Protein AF-A0A8T3AHE8-F1 (afdb_monomer)

Secondary structure (DSSP, 8-state):
-TTTHHHHTTSEEEEEEEEEEE-TTT--EEEEEEEEEEEE----HHHHHHHHHH-GGGGSGGG--TT-TTTGGGEEEEES-HHHHTT--HHHHHHHHHHHH-----

pLDDT: mean 90.45, std 9.97, range [44.44, 98.06]

InterPro domains:
  IPR003697 Nucleoside triphosphate pyrophosphatase Maf-like protein [PF02545] (8-99)
  IPR003697 Nucleoside triphosphate pyrophosphatase Maf-like protein [PTHR43213] (5-101)
  IPR029001 Inosine triphosphate pyrophosphatase-like [G3DSA:3.90.950.10] (2-100)
  IPR029001 Inosine triphosphate pyrophosphatase-like [SSF52972] (6-99)

Foldseek 3Di:
DVVLLQVQEQAKDKFKAKDWDADPVVRDIDIDMDMKMWHFHGQDPVLVVVLVVVVVLVVDPSSDDCPDPSGVVGTPDMGGDPVSVVHDNVVRNVVRVVVNPDDDDD

Mean predicted aligned error: 4.8 Å

Radius of gyration: 17.75 Å; Cα contacts (8 Å, |Δi|>4): 159; chains: 1; bounding box: 38×20×58 Å

Nearest PDB structures (foldseek):
  2amh-assembly1_A  TM=9.256E-01  e=1.014E-07  Trypanosoma brucei
  4oo0-assembly1_B  TM=8.782E-01  e=2.532E-05  Burkholderia cenocepacia J2315
  4heb-assembly1_A  TM=9.173E-01  e=9.280E-05  Bacillus subtilis
  4lu1-assembly1_A  TM=8.304E-01  e=8.445E-04  Escherichia coli K-12
  4jhc-assembly1_A  TM=8.270E-01  e=1.725E-03  Escherichia coli K-12

Sequence (106 aa):
MEMFFPGYSGSHITTVNYVHVINLKTGKTTGGLDKAEVYFYQIPDEVIQNLIKEGIVFNVAGGLLLEHPLILPLVEAVIGSSDSVMGLPKALTEKLIQEALTEEEF

Solvent-accessible surface area (backbone atoms only — not comparable to full-atom values): 6309 Å² total; per-residue (Å²): 107,88,74,46,57,68,61,36,40,61,32,62,48,75,37,78,39,76,50,76,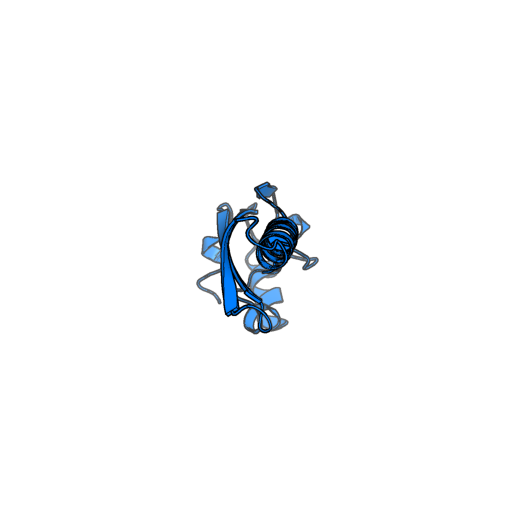43,72,29,85,89,78,69,41,71,42,70,52,79,48,66,18,36,44,31,28,40,74,64,56,68,67,57,56,52,50,43,60,72,70,43,65,40,80,80,39,77,85,46,66,50,73,84,37,82,83,42,40,84,36,50,71,47,71,49,69,50,72,48,34,61,73,66,50,47,57,71,61,49,53,51,40,49,54,60,43,67,57,75,86,87,128

Structure (mmCIF, N/CA/C/O backbone):
data_AF-A0A8T3AHE8-F1
#
_entry.id   AF-A0A8T3AHE8-F1
#
loop_
_atom_site.group_PDB
_atom_site.id
_atom_site.type_symbol
_atom_site.label_atom_id
_atom_site.label_alt_id
_atom_site.label_comp_id
_atom_site.label_asym_id
_atom_site.label_entity_id
_atom_site.label_seq_id
_atom_site.pdbx_PDB_ins_code
_atom_site.Cartn_x
_atom_site.Cartn_y
_atom_site.Cartn_z
_atom_site.occupancy
_atom_site.B_iso_or_equiv
_atom_site.auth_seq_id
_atom_site.auth_comp_id
_atom_site.auth_asym_id
_atom_site.auth_atom_id
_atom_site.pdbx_PDB_model_num
ATOM 1 N N . MET A 1 1 ? -2.252 6.827 -17.720 1.00 56.25 1 MET A N 1
ATOM 2 C CA . MET A 1 1 ? -1.371 5.663 -17.486 1.00 56.25 1 MET A CA 1
ATOM 3 C C . MET A 1 1 ? 0.019 5.899 -18.052 1.00 56.25 1 MET A C 1
ATOM 5 O O . MET A 1 1 ? 0.968 5.819 -17.288 1.00 56.25 1 MET A O 1
ATOM 9 N N . GLU A 1 2 ? 0.135 6.317 -19.319 1.00 58.00 2 GLU A N 1
ATOM 10 C CA . GLU A 1 2 ? 1.416 6.734 -19.927 1.00 58.00 2 GLU A CA 1
ATOM 11 C C . GLU A 1 2 ? 2.159 7.832 -19.146 1.00 58.00 2 GLU A C 1
ATOM 13 O O . GLU A 1 2 ? 3.372 7.906 -19.226 1.00 58.00 2 GLU A O 1
ATOM 18 N N . MET A 1 3 ? 1.465 8.651 -18.345 1.00 61.22 3 MET A N 1
ATOM 19 C CA . MET A 1 3 ? 2.094 9.681 -17.503 1.00 61.22 3 MET A CA 1
ATOM 20 C C . MET A 1 3 ? 2.594 9.169 -16.137 1.00 61.22 3 MET A C 1
ATOM 22 O O . MET A 1 3 ? 3.446 9.809 -15.533 1.00 61.22 3 MET A O 1
ATOM 26 N N . PHE A 1 4 ? 2.073 8.045 -15.624 1.00 71.62 4 PHE A N 1
ATOM 27 C CA . PHE A 1 4 ? 2.399 7.568 -14.270 1.00 71.62 4 PHE A CA 1
ATOM 28 C C . PHE A 1 4 ? 3.670 6.718 -14.249 1.00 71.62 4 PHE A C 1
ATOM 30 O O . PHE A 1 4 ? 4.562 6.981 -13.449 1.00 71.62 4 PHE A O 1
ATOM 37 N N . PHE A 1 5 ? 3.791 5.756 -15.167 1.00 73.31 5 PHE A N 1
ATOM 38 C CA . PHE A 1 5 ? 4.933 4.838 -15.204 1.00 73.31 5 PHE A CA 1
ATOM 39 C C . PHE A 1 5 ? 6.294 5.518 -15.437 1.00 73.31 5 PHE A C 1
ATOM 41 O O . PHE A 1 5 ? 7.238 5.170 -14.724 1.00 73.31 5 PHE A O 1
ATOM 48 N N . PRO A 1 6 ? 6.429 6.525 -16.326 1.00 79.25 6 PRO A N 1
ATOM 49 C CA . PRO A 1 6 ? 7.674 7.285 -16.430 1.00 79.25 6 PRO A CA 1
ATOM 50 C C . PRO A 1 6 ? 8.054 7.995 -15.127 1.00 79.25 6 PRO A C 1
ATOM 52 O O . PRO A 1 6 ? 9.234 8.177 -14.857 1.00 79.25 6 PRO A O 1
ATOM 55 N N . GLY A 1 7 ? 7.071 8.364 -14.296 1.00 82.38 7 GLY A N 1
ATOM 56 C CA . GLY A 1 7 ? 7.310 8.959 -12.979 1.00 82.38 7 GLY A CA 1
ATOM 57 C C . GLY A 1 7 ? 7.801 7.963 -11.924 1.00 82.38 7 GLY A C 1
ATOM 58 O O . GLY A 1 7 ? 8.326 8.386 -10.896 1.00 82.38 7 GLY A O 1
ATOM 59 N N . TYR A 1 8 ? 7.641 6.659 -12.162 1.00 86.50 8 TYR A N 1
ATOM 60 C CA . TYR A 1 8 ? 8.098 5.597 -11.258 1.00 86.50 8 TYR A CA 1
ATOM 61 C C . TYR A 1 8 ? 9.518 5.141 -11.598 1.00 86.50 8 TYR A C 1
ATOM 63 O O . TYR A 1 8 ? 10.264 4.750 -10.706 1.00 86.50 8 TYR A O 1
ATOM 71 N N . SER A 1 9 ? 9.898 5.222 -12.875 1.00 88.75 9 SER A N 1
ATOM 72 C CA . SER A 1 9 ? 11.185 4.754 -13.390 1.00 88.75 9 SER A CA 1
ATOM 73 C C . SER A 1 9 ? 12.376 5.435 -12.705 1.00 88.75 9 SER A C 1
ATOM 75 O O . SER A 1 9 ? 12.591 6.637 -12.865 1.00 88.75 9 SER A O 1
ATOM 77 N N . GLY A 1 10 ? 13.167 4.666 -11.948 1.00 89.69 10 GLY A N 1
ATOM 78 C CA . GLY A 1 10 ? 14.301 5.188 -11.173 1.00 89.69 10 GLY A CA 1
ATOM 79 C C . GLY A 1 10 ? 13.913 6.136 -10.036 1.00 89.69 10 GLY A C 1
ATOM 80 O O . GLY A 1 10 ? 14.722 6.969 -9.629 1.00 89.69 10 GLY A O 1
ATOM 81 N N . SER A 1 11 ? 12.669 6.052 -9.569 1.00 92.19 11 SER A N 1
ATOM 82 C CA . SER A 1 11 ? 12.110 6.867 -8.496 1.00 92.19 11 SER A CA 1
ATOM 83 C C . SER A 1 11 ? 11.439 5.966 -7.454 1.00 92.19 11 SER A C 1
ATOM 85 O O . SER A 1 11 ? 11.604 4.745 -7.443 1.00 92.19 11 SER A O 1
ATOM 87 N N . HIS A 1 12 ? 10.672 6.576 -6.559 1.00 92.31 12 HIS A N 1
ATOM 88 C CA . HIS A 1 12 ? 9.834 5.877 -5.602 1.00 92.31 12 HIS A CA 1
ATOM 89 C C . HIS A 1 12 ? 8.410 6.417 -5.630 1.00 92.31 12 HIS A C 1
ATOM 91 O O . HIS A 1 12 ? 8.138 7.530 -6.088 1.00 92.31 12 HIS A O 1
ATOM 97 N N . ILE A 1 13 ? 7.503 5.610 -5.102 1.00 92.81 13 ILE A N 1
ATOM 98 C CA . ILE A 1 13 ? 6.116 5.983 -4.859 1.00 92.81 13 ILE A CA 1
ATOM 99 C C . ILE A 1 13 ? 5.763 5.710 -3.410 1.00 92.81 13 ILE A C 1
ATOM 101 O O . ILE A 1 13 ? 6.333 4.824 -2.777 1.00 92.81 13 ILE A O 1
ATOM 105 N N . THR A 1 14 ? 4.754 6.420 -2.921 1.00 94.12 14 THR A N 1
ATOM 106 C CA . THR A 1 14 ? 4.197 6.206 -1.590 1.00 94.12 14 THR A CA 1
ATOM 107 C C . THR A 1 14 ? 2.731 5.822 -1.707 1.00 94.12 14 THR A C 1
ATOM 109 O O . THR A 1 14 ? 1.942 6.500 -2.365 1.00 94.12 14 THR A O 1
ATOM 112 N N . THR A 1 15 ? 2.365 4.749 -1.022 1.00 94.00 15 THR A N 1
ATOM 113 C CA . THR A 1 15 ? 0.984 4.345 -0.764 1.00 94.00 15 THR A CA 1
ATOM 114 C C . THR A 1 15 ? 0.591 4.805 0.634 1.00 94.00 15 THR A C 1
ATOM 116 O O . THR A 1 15 ? 1.393 4.753 1.569 1.00 94.00 15 THR A O 1
ATOM 119 N N . VAL A 1 16 ? -0.633 5.309 0.774 1.00 95.50 16 VAL A N 1
ATOM 120 C CA . VAL A 1 16 ? -1.179 5.772 2.052 1.00 95.50 16 VAL A CA 1
ATOM 121 C C . VAL A 1 16 ? -2.546 5.136 2.232 1.00 95.50 16 VAL A C 1
ATOM 123 O O . VAL A 1 16 ? -3.435 5.343 1.409 1.00 95.50 16 VAL A O 1
ATOM 126 N N . ASN A 1 17 ? -2.712 4.392 3.319 1.00 95.69 17 ASN A N 1
ATOM 127 C CA . ASN A 1 17 ? -3.951 3.702 3.652 1.00 95.69 17 ASN A CA 1
ATOM 128 C C . ASN A 1 17 ? -4.544 4.300 4.915 1.00 95.69 17 ASN A C 1
ATOM 130 O O . ASN A 1 17 ? -3.824 4.527 5.884 1.00 95.69 17 ASN A O 1
ATOM 134 N N . TYR A 1 18 ? -5.857 4.511 4.923 1.00 97.06 18 TYR A N 1
ATOM 135 C CA . TYR A 1 18 ? -6.601 4.822 6.137 1.00 97.06 18 TYR A CA 1
ATOM 136 C C . TYR A 1 18 ? -7.543 3.669 6.454 1.00 97.06 18 TYR A C 1
ATOM 138 O O . TYR A 1 18 ? -8.354 3.282 5.615 1.00 97.06 18 TYR A O 1
ATOM 146 N N . VAL A 1 19 ? -7.447 3.140 7.670 1.00 98.00 19 VAL A N 1
ATOM 147 C CA . VAL A 1 19 ? -8.357 2.110 8.170 1.00 98.00 19 VAL A CA 1
ATOM 148 C C . VAL A 1 19 ? -9.263 2.741 9.213 1.00 98.00 19 VAL A C 1
ATOM 150 O O . VAL A 1 19 ? -8.787 3.394 10.141 1.00 98.00 19 VAL A O 1
ATOM 153 N N . HIS A 1 20 ? -10.568 2.537 9.055 1.00 97.75 20 HIS A N 1
ATOM 154 C CA . HIS A 1 20 ? -11.594 3.006 9.978 1.00 97.75 20 HIS A CA 1
ATOM 155 C C . HIS A 1 20 ? -12.425 1.817 10.457 1.00 97.75 20 HIS A C 1
ATOM 157 O O . HIS A 1 20 ? -12.972 1.075 9.641 1.00 97.75 20 HIS A O 1
ATOM 163 N N . VAL A 1 21 ? -12.519 1.634 11.772 1.00 97.88 21 VAL A N 1
ATOM 164 C CA . VAL A 1 21 ? -13.242 0.526 12.403 1.00 97.88 21 VAL A CA 1
ATOM 165 C C . VAL A 1 21 ? -14.374 1.088 13.251 1.00 97.88 21 VAL A C 1
ATOM 167 O O . VAL A 1 21 ? -14.154 1.961 14.089 1.00 97.88 21 VAL A O 1
ATOM 170 N N . ILE A 1 22 ? -15.581 0.555 13.046 1.00 97.38 22 ILE A N 1
ATOM 171 C CA . ILE A 1 22 ? -16.791 0.912 13.792 1.00 97.38 22 ILE A CA 1
ATOM 172 C C . ILE A 1 22 ? -17.347 -0.354 14.444 1.00 97.38 22 ILE A C 1
ATOM 174 O O . ILE A 1 22 ? -17.761 -1.289 13.756 1.00 97.38 22 ILE A O 1
ATOM 178 N N . ASN A 1 23 ? -17.401 -0.379 15.774 1.00 96.75 23 ASN A N 1
ATOM 179 C CA . ASN A 1 23 ? -18.114 -1.412 16.513 1.00 96.75 23 ASN A CA 1
ATOM 180 C C . ASN A 1 23 ? -19.607 -1.064 16.547 1.00 96.75 23 ASN A C 1
ATOM 182 O O . ASN A 1 23 ? -20.036 -0.193 17.297 1.00 96.75 23 ASN A O 1
ATOM 186 N N . LEU A 1 24 ? -20.418 -1.761 15.750 1.00 96.06 24 LEU A N 1
ATOM 187 C CA . LEU A 1 24 ? -21.854 -1.473 15.632 1.00 96.06 24 LEU A CA 1
ATOM 188 C C . LEU A 1 24 ? -22.660 -1.775 16.906 1.00 96.06 24 LEU A C 1
ATOM 190 O O . LEU A 1 24 ? -23.769 -1.269 17.052 1.00 96.06 24 LEU A O 1
ATOM 194 N N . LYS A 1 25 ? -22.128 -2.589 17.826 1.00 94.81 25 LYS A N 1
ATOM 195 C CA . LYS A 1 25 ? -22.796 -2.912 19.095 1.00 94.81 25 LYS A CA 1
ATOM 196 C C . LYS A 1 25 ? -22.629 -1.790 20.118 1.00 94.81 25 LYS A C 1
ATOM 198 O O . LYS A 1 25 ? -23.568 -1.498 20.850 1.00 94.81 25 LYS A O 1
ATOM 203 N N . THR A 1 26 ? -21.438 -1.197 20.188 1.00 94.38 26 THR A N 1
ATOM 204 C CA . THR A 1 26 ? -21.093 -0.179 21.196 1.00 94.38 26 THR A CA 1
ATOM 205 C C . THR A 1 26 ? -21.107 1.245 20.645 1.00 94.38 26 THR A C 1
ATOM 207 O O . THR A 1 26 ? -21.133 2.196 21.415 1.00 94.38 26 THR A O 1
ATOM 210 N N . GLY A 1 27 ? -21.070 1.409 19.321 1.00 94.06 27 GLY A N 1
ATOM 211 C CA . GLY A 1 27 ? -20.878 2.698 18.658 1.00 94.06 27 GLY A CA 1
ATOM 212 C C . GLY A 1 27 ? -19.432 3.209 18.687 1.00 94.06 27 GLY A C 1
ATOM 213 O O . GLY A 1 27 ? -19.172 4.289 18.161 1.00 94.06 27 GLY A O 1
ATOM 214 N N . LYS A 1 28 ? -18.482 2.461 19.271 1.00 95.12 28 LYS A N 1
ATOM 215 C CA . LYS A 1 28 ? -17.067 2.857 19.354 1.00 95.12 28 LYS A CA 1
ATOM 216 C C . LYS A 1 28 ? -16.439 2.910 17.961 1.00 95.12 28 LYS A C 1
ATOM 218 O O . LYS A 1 28 ? -16.587 1.971 17.176 1.00 95.12 28 LYS A O 1
ATOM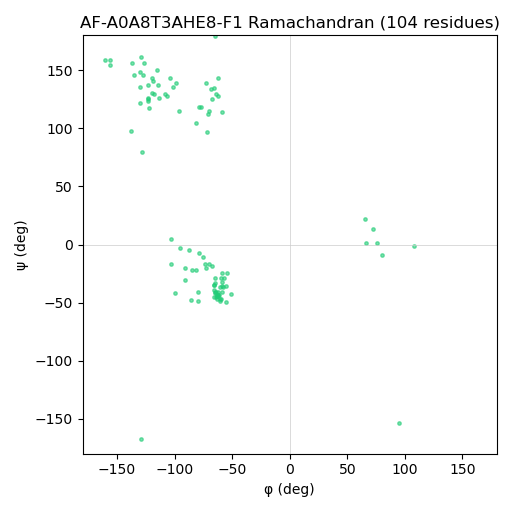 223 N N . THR A 1 29 ? -15.692 3.976 17.682 1.00 96.31 29 THR A N 1
ATOM 224 C CA . THR A 1 29 ? -14.949 4.156 16.428 1.00 96.31 29 THR A CA 1
ATOM 225 C C . THR A 1 29 ? -13.468 4.366 16.702 1.00 96.31 29 THR A C 1
ATOM 227 O O . THR A 1 29 ? -13.118 5.158 17.574 1.00 96.31 29 THR A O 1
ATOM 230 N N . THR A 1 30 ? -12.601 3.728 15.924 1.00 97.44 30 THR A N 1
ATOM 231 C CA . THR A 1 30 ? -11.154 3.996 15.917 1.00 97.44 30 THR A CA 1
ATOM 232 C C . THR A 1 30 ? -10.653 4.031 14.475 1.00 97.44 30 THR A C 1
ATOM 234 O O . THR A 1 30 ? -11.285 3.480 13.570 1.00 97.44 30 THR A O 1
ATOM 237 N N . GLY A 1 31 ? -9.537 4.708 14.229 1.00 97.44 31 GLY A N 1
ATOM 238 C CA . GLY A 1 31 ? -8.951 4.753 12.899 1.00 97.44 31 GLY A CA 1
ATOM 239 C C . GLY A 1 31 ? -7.489 5.158 12.906 1.00 97.44 31 GLY A C 1
ATOM 240 O O . GLY A 1 31 ? -7.004 5.790 13.843 1.00 97.44 31 GLY A O 1
ATOM 241 N N . GLY A 1 32 ? -6.785 4.800 11.838 1.00 97.75 32 GLY A N 1
ATOM 242 C CA . GLY A 1 32 ? -5.350 5.020 11.724 1.00 97.75 32 GLY A CA 1
ATOM 243 C C . GLY A 1 32 ? -4.880 5.083 10.279 1.00 97.75 32 GLY A C 1
ATOM 244 O O . GLY A 1 32 ? -5.552 4.591 9.372 1.00 97.75 32 GLY A O 1
ATOM 245 N N . LEU A 1 33 ? -3.715 5.699 10.086 1.00 97.19 33 LEU A N 1
ATOM 246 C CA . LEU A 1 33 ? -3.018 5.758 8.805 1.00 97.19 33 LEU A CA 1
ATOM 247 C C . LEU A 1 33 ? -1.839 4.789 8.800 1.00 97.19 33 LEU A C 1
ATOM 249 O O . LEU A 1 33 ? -1.127 4.679 9.796 1.00 97.19 33 LEU A O 1
ATOM 253 N N . ASP A 1 34 ? -1.600 4.176 7.650 1.00 97.38 34 ASP A N 1
ATOM 254 C CA . ASP A 1 34 ? -0.385 3.432 7.349 1.00 97.38 34 ASP A CA 1
ATOM 255 C C . ASP A 1 34 ? 0.229 3.940 6.040 1.00 97.38 34 ASP A C 1
ATOM 257 O O . ASP A 1 34 ? -0.492 4.370 5.132 1.00 97.38 34 ASP A O 1
ATOM 261 N N . LYS A 1 35 ? 1.560 3.930 5.957 1.00 96.19 35 LYS A N 1
ATOM 262 C CA . LYS A 1 35 ? 2.306 4.372 4.778 1.00 96.19 35 LYS A CA 1
ATOM 263 C C . LYS A 1 35 ? 3.323 3.313 4.390 1.00 96.19 35 LYS A C 1
ATOM 265 O O . LYS A 1 35 ? 4.068 2.842 5.245 1.00 96.19 35 LYS A O 1
ATOM 270 N N . ALA A 1 36 ? 3.404 3.032 3.096 1.00 95.94 36 ALA A N 1
ATOM 271 C CA . ALA A 1 36 ? 4.450 2.193 2.533 1.00 95.94 36 ALA A CA 1
ATOM 272 C C . ALA A 1 36 ? 5.015 2.816 1.258 1.00 95.94 36 ALA A C 1
ATOM 274 O O . ALA A 1 36 ? 4.291 3.457 0.494 1.00 95.94 36 ALA A O 1
ATOM 275 N N . GLU A 1 37 ? 6.304 2.618 1.027 1.00 95.50 37 GLU A N 1
ATOM 276 C CA . GLU A 1 37 ? 7.038 3.164 -0.109 1.00 95.50 37 GLU A CA 1
ATOM 277 C C . GLU A 1 37 ? 7.602 2.033 -0.962 1.00 95.50 37 GLU A C 1
ATOM 279 O O . GLU A 1 37 ? 8.067 1.020 -0.440 1.00 95.50 37 GLU A O 1
ATOM 284 N N . VAL A 1 38 ? 7.561 2.212 -2.279 1.00 95.25 38 VAL A N 1
ATOM 285 C CA . VAL A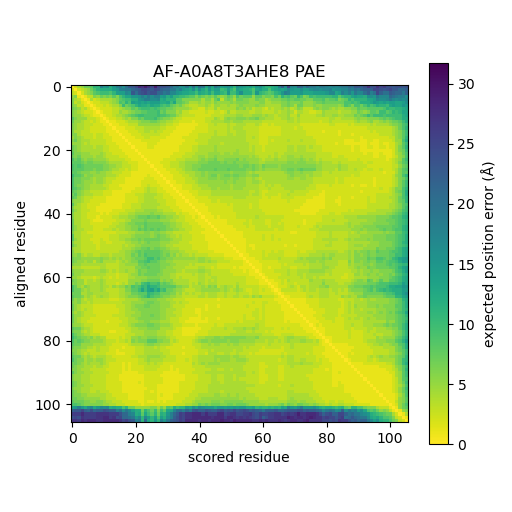 1 38 ? 8.126 1.268 -3.246 1.00 95.25 38 VAL A CA 1
ATOM 286 C C . VAL A 1 38 ? 9.127 2.014 -4.106 1.00 95.25 38 VAL A C 1
ATOM 288 O O . VAL A 1 38 ? 8.781 3.019 -4.726 1.00 95.25 38 VAL A O 1
ATOM 291 N N . TYR A 1 39 ? 10.356 1.515 -4.129 1.00 95.06 39 TYR A N 1
ATOM 292 C CA . TYR A 1 39 ? 11.464 2.038 -4.914 1.00 95.06 39 TYR A CA 1
ATOM 293 C C . TYR A 1 39 ? 11.651 1.162 -6.145 1.00 95.06 39 TYR A C 1
ATOM 295 O O . TYR A 1 39 ? 11.619 -0.067 -6.040 1.00 95.06 39 TYR A O 1
ATOM 303 N N . PHE A 1 40 ? 11.851 1.785 -7.302 1.00 94.94 40 PHE A N 1
ATOM 304 C CA . PHE A 1 40 ? 12.016 1.083 -8.567 1.00 94.94 40 PHE A CA 1
ATOM 305 C C . PHE A 1 40 ? 13.367 1.387 -9.197 1.00 94.94 40 PHE A C 1
ATOM 307 O O . PHE A 1 40 ? 13.826 2.530 -9.227 1.00 94.94 40 PHE A O 1
ATOM 314 N N . TYR A 1 41 ? 13.939 0.367 -9.830 1.00 94.81 41 TYR A N 1
ATOM 315 C CA . TYR A 1 41 ? 14.945 0.564 -10.860 1.00 94.81 41 TYR A CA 1
ATOM 316 C C . TYR A 1 41 ? 14.341 1.278 -12.083 1.00 94.81 41 TYR A C 1
ATOM 318 O O . TYR A 1 41 ? 13.155 1.616 -12.136 1.00 94.81 41 TYR A O 1
ATOM 326 N N . GLN A 1 42 ? 15.164 1.526 -13.102 1.00 94.38 42 GLN A N 1
ATOM 327 C CA . GLN A 1 42 ? 14.656 2.025 -14.378 1.00 94.38 42 GLN A CA 1
ATOM 328 C C .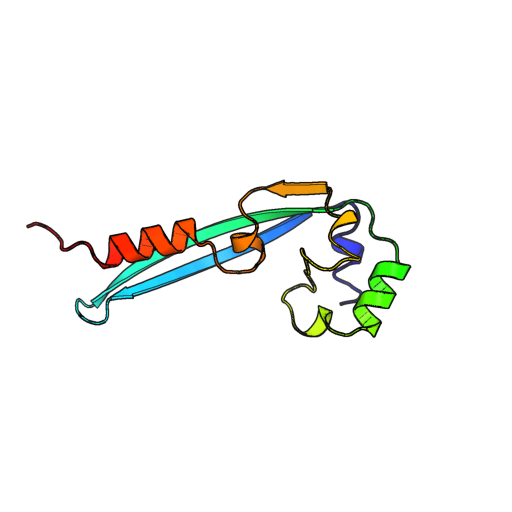 GLN A 1 42 ? 13.701 0.998 -15.003 1.00 94.38 42 GLN A C 1
ATOM 330 O O . GLN A 1 42 ? 14.052 -0.173 -15.147 1.00 94.38 42 GLN A O 1
ATOM 335 N N . ILE A 1 43 ? 12.501 1.447 -15.372 1.00 91.38 43 ILE A N 1
ATOM 336 C CA . ILE A 1 43 ? 11.451 0.637 -15.984 1.00 91.38 43 ILE A CA 1
ATOM 337 C C . ILE A 1 43 ? 11.546 0.820 -17.502 1.00 91.38 43 ILE A C 1
ATOM 339 O O . ILE A 1 43 ? 11.314 1.926 -17.990 1.00 91.38 43 ILE A O 1
ATOM 343 N N . PRO A 1 44 ? 11.877 -0.231 -18.271 1.00 92.94 44 PRO A N 1
ATOM 344 C CA . PRO A 1 44 ? 11.963 -0.122 -19.722 1.00 92.94 44 PRO A CA 1
ATOM 345 C C . PRO A 1 44 ? 10.616 0.246 -20.355 1.00 92.94 44 PRO A C 1
ATOM 347 O O . PRO A 1 44 ? 9.578 -0.292 -19.962 1.00 92.94 44 PRO A O 1
ATOM 350 N N . ASP A 1 45 ? 10.636 1.067 -21.408 1.00 91.31 45 ASP A N 1
ATOM 351 C CA . ASP A 1 45 ? 9.422 1.462 -22.141 1.00 91.31 45 ASP A CA 1
ATOM 352 C C . ASP A 1 45 ? 8.620 0.252 -22.641 1.00 91.31 45 ASP A C 1
ATOM 354 O O . ASP A 1 45 ? 7.392 0.256 -22.601 1.00 91.31 45 ASP A O 1
ATOM 358 N N . GLU A 1 46 ? 9.299 -0.822 -23.054 1.00 93.25 46 GLU A N 1
ATOM 359 C CA . GLU A 1 46 ? 8.655 -2.068 -23.480 1.00 93.25 46 GLU A CA 1
ATOM 360 C C . GLU A 1 46 ? 7.790 -2.685 -22.370 1.00 93.25 46 GLU A C 1
ATOM 362 O O . GLU A 1 46 ? 6.677 -3.141 -22.635 1.00 93.25 46 GLU A O 1
ATOM 367 N N . VAL A 1 47 ? 8.260 -2.659 -21.118 1.00 91.75 47 VAL A N 1
ATOM 368 C CA . VAL A 1 47 ? 7.493 -3.153 -19.967 1.00 91.75 47 VAL A CA 1
ATOM 369 C C . VAL A 1 47 ? 6.231 -2.314 -19.783 1.00 91.75 47 VAL A C 1
ATOM 371 O O . VAL A 1 47 ? 5.147 -2.872 -19.632 1.00 91.75 47 VAL A O 1
ATOM 374 N N . ILE A 1 48 ? 6.347 -0.986 -19.876 1.00 89.12 48 ILE A N 1
ATOM 375 C CA . ILE A 1 48 ? 5.212 -0.059 -19.760 1.00 89.12 48 ILE A CA 1
ATOM 376 C C . ILE A 1 48 ? 4.181 -0.331 -20.863 1.00 89.12 48 ILE A C 1
ATOM 378 O O . ILE A 1 48 ? 2.989 -0.459 -20.5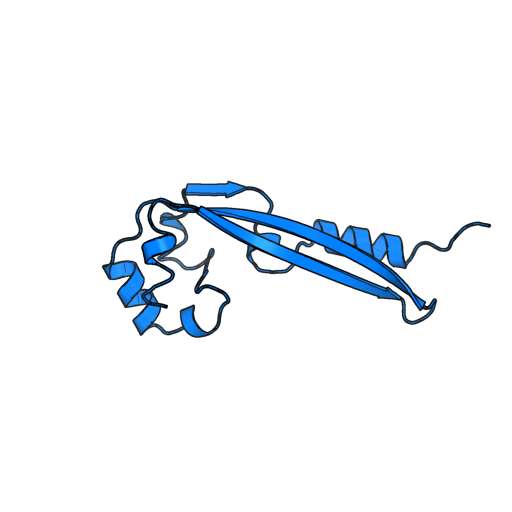81 1.00 89.12 48 ILE A O 1
ATOM 382 N N . GLN A 1 49 ? 4.629 -0.470 -22.111 1.00 91.44 49 GLN A N 1
ATOM 383 C CA . GLN A 1 49 ? 3.748 -0.741 -23.249 1.00 91.44 49 GLN A CA 1
ATOM 384 C C . GLN A 1 49 ? 3.058 -2.104 -23.134 1.00 91.44 49 GLN A C 1
ATOM 386 O O . GLN A 1 49 ? 1.858 -2.209 -23.392 1.00 91.44 49 GLN A O 1
ATOM 391 N N . ASN A 1 50 ? 3.779 -3.136 -22.688 1.00 92.81 50 ASN A N 1
ATOM 392 C CA . ASN A 1 50 ? 3.207 -4.461 -22.457 1.00 92.81 50 ASN A CA 1
ATOM 393 C C . ASN A 1 50 ? 2.120 -4.426 -21.375 1.00 92.81 50 ASN A C 1
ATOM 395 O O . ASN A 1 50 ? 1.032 -4.958 -21.591 1.00 92.81 50 ASN A O 1
ATOM 399 N N . LEU A 1 51 ? 2.367 -3.729 -20.264 1.00 90.50 51 LEU A N 1
ATOM 400 C CA . LEU A 1 51 ? 1.400 -3.565 -19.177 1.00 90.50 51 LEU A CA 1
ATOM 401 C C . LEU A 1 51 ? 0.146 -2.787 -19.606 1.00 90.50 51 LEU A C 1
ATOM 403 O O . LEU A 1 51 ? -0.972 -3.156 -19.246 1.00 90.50 51 LEU A O 1
ATOM 407 N N . ILE A 1 52 ? 0.312 -1.726 -20.404 1.00 90.38 52 ILE A N 1
ATOM 408 C CA . ILE A 1 52 ? -0.805 -0.960 -20.980 1.00 90.38 52 ILE A CA 1
ATOM 409 C C . ILE A 1 52 ? -1.630 -1.839 -21.923 1.00 90.38 52 ILE A C 1
ATOM 411 O O . ILE A 1 52 ? -2.859 -1.816 -21.864 1.00 90.38 52 ILE A O 1
ATOM 415 N N . LYS A 1 53 ? -0.966 -2.630 -22.771 1.00 93.06 53 LYS A N 1
ATOM 416 C CA . LYS A 1 53 ? -1.620 -3.535 -23.721 1.00 93.06 53 LYS A CA 1
ATOM 417 C C . LYS A 1 53 ? -2.386 -4.658 -23.023 1.00 93.06 53 LYS A C 1
ATOM 419 O O . LYS A 1 53 ? -3.466 -5.021 -23.480 1.00 93.06 53 LYS A O 1
ATOM 424 N N . GLU A 1 54 ? -1.839 -5.202 -21.940 1.00 92.88 54 GLU A N 1
ATOM 425 C CA . GLU A 1 54 ? -2.516 -6.193 -21.097 1.00 92.88 54 GLU A CA 1
ATOM 426 C C . GLU A 1 54 ? -3.759 -5.606 -20.411 1.00 92.88 54 GLU A C 1
ATOM 428 O O . GLU A 1 54 ? -4.737 -6.306 -20.160 1.00 92.88 54 GLU A O 1
ATOM 433 N N . GLY A 1 55 ? -3.751 -4.299 -20.142 1.00 90.25 55 GLY A N 1
ATOM 434 C CA . GLY A 1 55 ? -4.902 -3.546 -19.654 1.00 90.25 55 GLY A CA 1
ATOM 435 C C . GLY A 1 55 ? -5.173 -3.688 -18.155 1.00 90.25 55 GLY A C 1
ATOM 436 O O . GLY A 1 55 ? -5.965 -2.926 -17.602 1.00 90.25 55 GLY A O 1
ATOM 437 N N . ILE A 1 56 ? -4.480 -4.595 -17.461 1.00 86.50 56 ILE A N 1
ATOM 438 C CA . ILE A 1 56 ? -4.616 -4.802 -16.012 1.00 86.50 56 ILE A CA 1
ATOM 439 C C . ILE A 1 56 ? -4.303 -3.534 -15.200 1.00 86.50 56 ILE A C 1
ATOM 441 O O . ILE A 1 56 ? -4.962 -3.259 -14.197 1.00 86.50 56 ILE A O 1
ATOM 445 N N . VAL A 1 57 ? -3.379 -2.698 -15.684 1.00 88.56 57 VAL A N 1
ATOM 446 C CA . VAL A 1 57 ? -3.011 -1.416 -15.059 1.00 88.56 57 VAL A CA 1
ATOM 447 C C . VAL A 1 57 ? -4.182 -0.443 -14.928 1.00 88.56 57 VAL A C 1
ATOM 449 O O . VAL A 1 57 ? -4.160 0.409 -14.047 1.00 88.56 57 VAL A O 1
ATOM 452 N N . PHE A 1 58 ? -5.220 -0.561 -15.765 1.00 90.00 58 PHE A N 1
ATOM 453 C CA . PHE A 1 58 ? -6.400 0.309 -15.716 1.00 90.00 58 PHE A CA 1
ATOM 454 C C . PHE A 1 58 ? -7.356 -0.015 -14.563 1.00 90.00 58 PHE A C 1
ATOM 456 O O . PHE A 1 58 ? -8.242 0.786 -14.276 1.00 90.00 58 PHE A O 1
ATOM 463 N N . ASN A 1 59 ? -7.158 -1.148 -13.885 1.00 89.88 59 ASN A N 1
ATOM 464 C CA . ASN A 1 59 ? -8.014 -1.612 -12.794 1.00 89.88 59 ASN A CA 1
ATOM 465 C C . ASN A 1 59 ? -7.401 -1.390 -11.404 1.00 89.88 59 ASN A C 1
ATOM 467 O O . ASN A 1 59 ? -7.979 -1.821 -10.409 1.00 89.88 59 ASN A O 1
ATOM 471 N N . VAL A 1 60 ? -6.237 -0.739 -11.321 1.00 88.25 60 VAL A N 1
ATOM 472 C CA . VAL A 1 60 ? -5.520 -0.514 -10.060 1.00 88.25 60 VAL A CA 1
ATOM 473 C C . VAL A 1 60 ? -5.125 0.950 -9.890 1.00 88.25 60 VAL A C 1
ATOM 475 O O . VAL A 1 60 ? -4.863 1.671 -10.856 1.00 88.25 60 VAL A O 1
ATOM 478 N N . ALA A 1 61 ? -5.0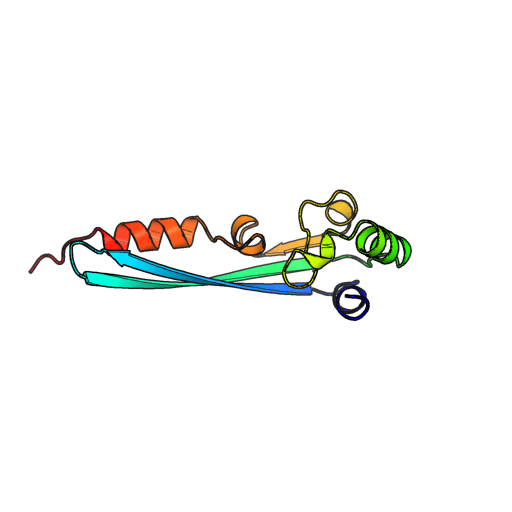76 1.408 -8.640 1.00 87.69 61 ALA A N 1
ATOM 479 C CA . ALA A 1 61 ? -4.698 2.779 -8.324 1.00 87.69 61 ALA A CA 1
ATOM 480 C C . ALA A 1 61 ? -3.244 3.055 -8.743 1.00 87.69 61 ALA A C 1
ATOM 482 O O . ALA A 1 61 ? -2.334 2.286 -8.438 1.00 87.69 61 ALA A O 1
ATOM 483 N N . GLY A 1 62 ? -3.031 4.145 -9.486 1.00 86.50 62 GLY A N 1
ATOM 484 C CA . GLY A 1 62 ? -1.709 4.531 -9.993 1.00 86.50 62 GLY A CA 1
ATOM 485 C C . GLY A 1 62 ? -1.095 3.573 -11.025 1.00 86.50 62 GLY A C 1
ATOM 486 O O . GLY A 1 62 ? 0.011 3.821 -11.483 1.00 86.50 62 GLY A O 1
ATOM 487 N N . GLY A 1 63 ? -1.776 2.491 -11.421 1.00 86.62 63 GLY A N 1
ATOM 488 C CA . GLY A 1 63 ? -1.156 1.454 -12.254 1.00 86.62 63 GLY A CA 1
ATOM 489 C C . GLY A 1 63 ? -0.130 0.592 -11.503 1.00 86.62 63 GLY A C 1
ATOM 490 O O . GLY A 1 63 ? 0.631 -0.132 -12.138 1.00 86.62 63 GLY A O 1
ATOM 491 N N . LEU A 1 64 ? -0.082 0.662 -10.167 1.00 84.44 64 LEU A N 1
ATOM 492 C CA . LEU A 1 64 ? 0.889 -0.070 -9.357 1.00 84.44 64 LEU A CA 1
ATOM 493 C C . LEU A 1 64 ? 0.508 -1.550 -9.227 1.00 84.44 64 LEU A C 1
ATOM 495 O O . LEU A 1 64 ? -0.517 -1.886 -8.638 1.00 84.44 64 LEU A O 1
ATOM 499 N N . LEU A 1 65 ? 1.371 -2.438 -9.724 1.00 86.81 65 LEU A N 1
ATOM 500 C CA . LEU A 1 65 ? 1.192 -3.890 -9.659 1.00 86.81 65 LEU A CA 1
ATOM 501 C C . LEU A 1 65 ? 2.449 -4.555 -9.087 1.00 86.81 65 LEU A C 1
ATOM 503 O 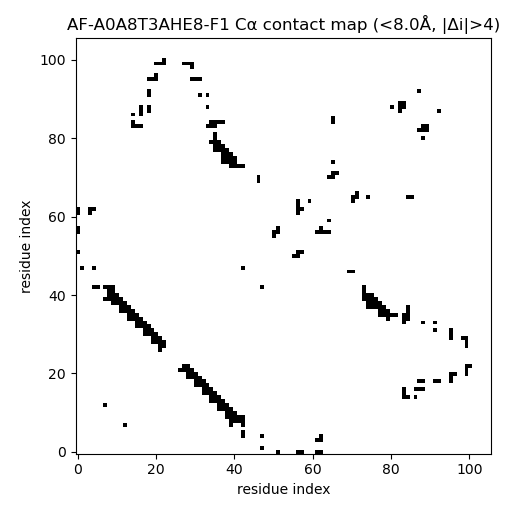O . LEU A 1 65 ? 3.277 -5.073 -9.833 1.00 86.81 65 LEU A O 1
ATOM 507 N N . LEU A 1 66 ? 2.605 -4.527 -7.761 1.00 87.19 66 LEU A N 1
ATOM 508 C CA . LEU A 1 66 ? 3.825 -4.996 -7.090 1.00 87.19 66 LEU A CA 1
ATOM 509 C C . LEU A 1 66 ? 4.159 -6.470 -7.398 1.00 87.19 66 LEU A C 1
ATOM 511 O O . LEU A 1 66 ? 5.323 -6.821 -7.553 1.00 87.19 66 LEU A O 1
ATOM 515 N N . GLU A 1 67 ? 3.140 -7.323 -7.518 1.00 88.56 67 GLU A N 1
ATOM 516 C CA . GLU A 1 67 ? 3.299 -8.767 -7.755 1.00 88.56 67 GLU A CA 1
ATOM 517 C C . GLU A 1 67 ? 3.398 -9.143 -9.238 1.00 88.56 67 GLU A C 1
ATOM 519 O O . GLU A 1 67 ? 3.594 -10.313 -9.570 1.00 88.56 67 GLU A O 1
ATOM 524 N N . HIS A 1 68 ? 3.246 -8.182 -10.154 1.00 92.12 68 HIS A N 1
ATOM 525 C CA . HIS A 1 68 ? 3.229 -8.498 -11.575 1.00 92.12 68 HIS A CA 1
ATOM 526 C C . HIS A 1 68 ? 4.614 -8.977 -12.042 1.00 92.12 68 HIS A C 1
ATOM 528 O O . HIS A 1 68 ? 5.601 -8.296 -11.759 1.00 92.12 68 HIS A O 1
ATOM 534 N N . PRO A 1 69 ? 4.728 -10.070 -12.824 1.00 93.94 69 PRO A N 1
ATOM 535 C CA . PRO A 1 69 ? 6.024 -10.639 -13.214 1.00 93.94 69 PRO A CA 1
ATOM 536 C C . PRO A 1 69 ? 6.968 -9.671 -13.939 1.00 93.94 69 PRO A C 1
ATOM 538 O O . PRO A 1 69 ? 8.181 -9.817 -13.844 1.00 93.94 69 PRO A O 1
ATOM 541 N N . LEU A 1 70 ? 6.423 -8.684 -14.660 1.00 92.56 70 LEU A N 1
ATOM 542 C CA . LEU A 1 70 ? 7.217 -7.647 -15.336 1.00 92.56 70 LEU A CA 1
ATOM 543 C C . LEU A 1 70 ? 7.669 -6.504 -14.414 1.00 92.56 70 LEU A C 1
ATOM 545 O O . LEU A 1 70 ? 8.615 -5.802 -14.752 1.00 92.56 70 LEU A O 1
ATOM 549 N N . ILE A 1 71 ? 6.992 -6.294 -13.282 1.00 91.50 71 ILE A N 1
ATOM 550 C CA . ILE A 1 71 ? 7.282 -5.203 -12.341 1.00 91.50 71 ILE A CA 1
ATOM 551 C C . ILE A 1 71 ? 8.107 -5.701 -11.161 1.00 91.50 71 ILE A C 1
ATOM 553 O O . ILE A 1 71 ? 9.054 -5.028 -10.773 1.00 91.50 71 ILE A O 1
ATOM 557 N N . LEU A 1 72 ? 7.796 -6.882 -10.621 1.00 93.38 72 LEU A N 1
ATOM 558 C CA . LEU A 1 72 ? 8.457 -7.448 -9.446 1.00 93.38 72 LEU A CA 1
ATOM 559 C C . LEU A 1 72 ? 9.999 -7.461 -9.551 1.00 93.38 72 LEU A C 1
ATOM 561 O O . LEU A 1 72 ? 10.643 -7.065 -8.582 1.00 93.38 72 LEU A O 1
ATOM 565 N N . PRO A 1 73 ? 10.625 -7.820 -10.694 1.00 94.94 73 PRO A N 1
ATOM 566 C CA . PRO A 1 73 ? 12.085 -7.774 -10.838 1.00 94.94 73 PRO A CA 1
ATOM 567 C C . PRO A 1 73 ? 12.672 -6.356 -10.880 1.00 94.94 73 PRO A C 1
ATOM 569 O O . PRO A 1 73 ? 13.880 -6.190 -10.746 1.00 94.94 73 PRO A O 1
ATOM 572 N N . LEU A 1 74 ? 11.835 -5.345 -11.121 1.00 94.38 74 LEU A N 1
ATOM 573 C CA . LEU A 1 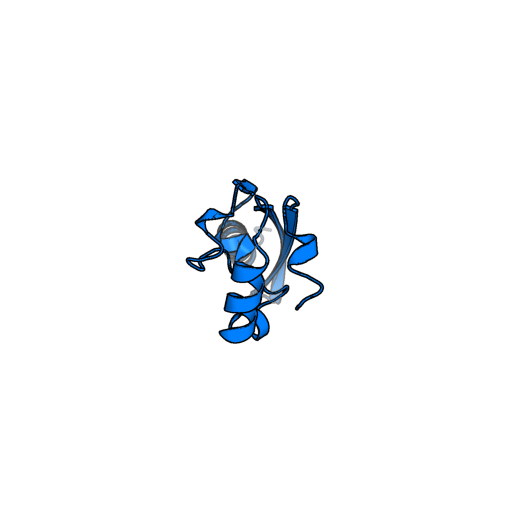74 ? 12.215 -3.935 -11.213 1.00 94.38 74 LEU A CA 1
ATOM 574 C C . LEU A 1 74 ? 12.016 -3.194 -9.884 1.00 94.38 74 LEU A C 1
ATOM 576 O O . LEU A 1 74 ? 12.345 -2.013 -9.798 1.00 94.38 74 LEU A O 1
ATOM 580 N N . VAL A 1 75 ? 11.486 -3.865 -8.858 1.00 94.25 75 VAL A N 1
ATOM 581 C CA . VAL A 1 75 ? 11.376 -3.322 -7.502 1.00 94.25 75 VAL A CA 1
ATOM 582 C C . VAL A 1 75 ? 12.738 -3.428 -6.824 1.00 94.25 75 VAL A C 1
ATOM 584 O O . VAL A 1 75 ? 13.263 -4.521 -6.627 1.00 94.25 75 VAL A O 1
ATOM 587 N N . GLU A 1 76 ? 13.299 -2.284 -6.452 1.00 95.19 76 GLU A N 1
ATOM 588 C CA . GLU A 1 76 ? 14.560 -2.197 -5.717 1.00 95.19 76 GLU A CA 1
ATOM 589 C C . GLU A 1 76 ? 14.350 -2.478 -4.227 1.00 95.19 76 GLU A C 1
ATOM 591 O O . GLU A 1 76 ? 15.070 -3.272 -3.622 1.00 95.19 76 GLU A O 1
ATOM 596 N N . ALA A 1 77 ? 13.355 -1.826 -3.625 1.00 94.81 77 ALA A N 1
ATOM 597 C CA . ALA A 1 77 ? 13.072 -1.945 -2.203 1.00 94.81 77 ALA A CA 1
ATOM 598 C C . ALA A 1 77 ? 11.614 -1.604 -1.888 1.00 94.81 77 ALA A C 1
ATOM 600 O O . ALA A 1 77 ? 10.969 -0.821 -2.587 1.00 94.81 77 ALA A O 1
ATOM 601 N N . VAL A 1 78 ? 11.123 -2.159 -0.781 1.00 94.75 78 VAL A N 1
ATOM 602 C CA . VAL A 1 78 ? 9.845 -1.784 -0.170 1.00 94.75 78 VAL A CA 1
ATOM 603 C C . VAL A 1 78 ? 10.114 -1.363 1.271 1.00 94.75 78 VAL A C 1
ATOM 605 O O . VAL A 1 78 ? 10.718 -2.120 2.032 1.00 94.75 78 VAL A O 1
ATOM 608 N N . ILE A 1 79 ? 9.670 -0.163 1.640 1.00 95.94 79 ILE A N 1
ATOM 609 C CA . ILE A 1 79 ? 9.706 0.345 3.015 1.00 95.94 79 ILE A CA 1
ATOM 610 C C . ILE A 1 79 ? 8.281 0.323 3.565 1.00 95.94 79 ILE A C 1
ATOM 612 O O . ILE A 1 79 ? 7.363 0.840 2.935 1.00 95.94 79 ILE A O 1
ATOM 616 N N . GLY A 1 80 ? 8.089 -0.280 4.736 1.00 93.06 80 GLY A N 1
ATOM 617 C CA . GLY A 1 80 ? 6.763 -0.654 5.234 1.00 93.06 80 GLY A CA 1
ATOM 618 C C . GLY A 1 80 ? 6.439 -2.104 4.876 1.00 93.06 80 GLY A C 1
ATOM 619 O O . GLY A 1 80 ? 7.348 -2.922 4.727 1.00 93.06 80 GLY A O 1
ATOM 620 N N . SER A 1 81 ? 5.157 -2.444 4.762 1.00 90.50 81 SER A N 1
ATOM 621 C CA . SER A 1 81 ? 4.720 -3.813 4.481 1.00 90.50 81 SER A CA 1
ATOM 622 C C . SER A 1 81 ? 4.015 -3.939 3.128 1.00 90.50 81 SER A C 1
ATOM 624 O O . SER A 1 81 ? 3.405 -3.000 2.615 1.00 90.50 81 SER A O 1
ATOM 626 N N . SER A 1 82 ? 4.129 -5.114 2.502 1.00 89.50 82 SER A N 1
ATOM 627 C CA . SER A 1 82 ? 3.575 -5.364 1.165 1.00 89.50 82 SER A CA 1
ATOM 628 C C . SER A 1 82 ? 2.047 -5.305 1.136 1.00 89.50 82 SER A C 1
ATOM 630 O O . SER A 1 82 ? 1.470 -4.818 0.171 1.00 89.50 82 SER A O 1
ATOM 632 N N . ASP A 1 83 ? 1.386 -5.737 2.207 1.00 92.06 83 ASP A N 1
ATOM 633 C CA . ASP A 1 83 ? -0.064 -5.645 2.378 1.00 92.06 83 ASP A CA 1
ATOM 634 C C . ASP A 1 83 ? -0.555 -4.190 2.453 1.00 92.06 83 ASP A C 1
ATOM 636 O O . ASP A 1 83 ? -1.615 -3.872 1.913 1.00 92.06 83 ASP A O 1
ATOM 640 N N . SER A 1 84 ? 0.249 -3.285 3.016 1.00 93.06 84 SER A N 1
ATOM 641 C CA . SER A 1 84 ? -0.000 -1.846 2.942 1.00 93.06 84 SER A CA 1
ATOM 642 C C . SER A 1 84 ? 0.104 -1.326 1.514 1.00 93.06 84 SER A C 1
ATOM 644 O O . SER A 1 84 ? -0.789 -0.615 1.060 1.00 93.06 84 SER A O 1
ATOM 646 N N . VAL A 1 85 ? 1.128 -1.727 0.755 1.00 92.25 85 VAL A N 1
ATOM 647 C CA . VAL A 1 85 ? 1.224 -1.366 -0.673 1.00 92.25 85 VAL A CA 1
ATOM 648 C C . VAL A 1 85 ? 0.004 -1.868 -1.458 1.00 92.25 85 VAL A C 1
ATOM 650 O O . VAL A 1 85 ? -0.483 -1.187 -2.358 1.00 92.25 85 VAL A O 1
ATOM 653 N N . MET A 1 86 ? -0.523 -3.037 -1.089 1.00 90.62 86 MET A N 1
ATOM 654 C CA . MET A 1 86 ? -1.690 -3.670 -1.715 1.00 90.62 86 MET A CA 1
ATOM 655 C C . MET A 1 86 ? -3.041 -3.092 -1.280 1.00 90.62 86 MET A C 1
ATOM 657 O O . MET A 1 86 ? -4.065 -3.464 -1.852 1.00 90.62 86 MET A O 1
ATOM 661 N N . GLY A 1 87 ? -3.066 -2.195 -0.292 1.00 91.31 87 GLY A N 1
ATOM 662 C CA . GLY A 1 87 ? -4.270 -1.464 0.098 1.00 91.31 87 GLY A CA 1
ATOM 663 C C . GLY A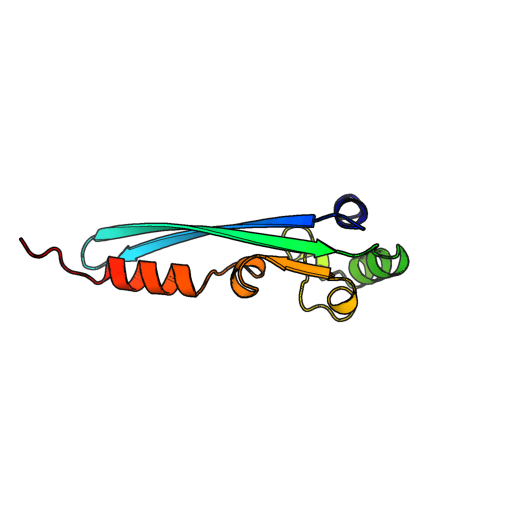 1 87 ? -4.903 -1.865 1.434 1.00 91.31 87 GLY A C 1
ATOM 664 O O . GLY A 1 87 ? -5.909 -1.270 1.816 1.00 91.31 87 GLY A O 1
ATOM 665 N N . LEU A 1 88 ? -4.358 -2.849 2.161 1.00 94.94 88 LEU A N 1
ATOM 666 C CA . LEU A 1 88 ? -4.873 -3.236 3.480 1.00 94.94 88 LEU A CA 1
ATOM 667 C C . LEU A 1 88 ? -3.730 -3.508 4.473 1.00 94.94 88 LEU A C 1
ATOM 669 O O . LEU A 1 88 ? -3.214 -4.625 4.507 1.00 94.94 88 LEU A O 1
ATOM 673 N N . PRO A 1 89 ? -3.373 -2.535 5.330 1.00 96.94 89 PRO A N 1
ATOM 674 C CA . PRO A 1 89 ? -2.339 -2.714 6.346 1.00 96.94 89 PRO A CA 1
ATOM 675 C C . PRO A 1 89 ? -2.861 -3.639 7.456 1.00 96.94 89 PRO A C 1
ATOM 677 O O . PRO A 1 89 ? -3.587 -3.203 8.355 1.00 96.94 89 PRO A O 1
ATOM 680 N N . LYS A 1 90 ? -2.540 -4.935 7.407 1.00 96.94 90 LYS A N 1
ATOM 681 C CA . LYS A 1 90 ? -3.143 -5.959 8.278 1.00 96.94 90 LYS A CA 1
ATOM 682 C C . LYS A 1 90 ? -2.788 -5.742 9.739 1.00 96.94 90 LYS A C 1
ATOM 684 O O . LYS A 1 90 ? -3.675 -5.833 10.575 1.00 96.94 90 LYS A O 1
ATOM 689 N N . ALA A 1 91 ? -1.539 -5.385 10.041 1.00 97.00 91 ALA A N 1
ATOM 690 C CA . ALA A 1 91 ? -1.106 -5.121 11.414 1.00 97.00 91 ALA A CA 1
ATOM 691 C C . ALA A 1 91 ? -1.863 -3.933 12.038 1.00 97.00 91 ALA A C 1
ATOM 693 O O . ALA A 1 91 ? -2.336 -4.015 13.171 1.00 97.00 91 ALA A O 1
ATOM 694 N N . LEU A 1 92 ? -2.038 -2.844 11.277 1.00 97.81 92 LEU A N 1
ATOM 695 C CA . LEU A 1 92 ? -2.855 -1.708 11.705 1.00 97.81 92 LEU A CA 1
ATOM 696 C C . LEU A 1 92 ? -4.324 -2.113 11.858 1.00 97.81 92 LEU A C 1
ATOM 698 O O . LEU A 1 92 ? -4.958 -1.772 12.852 1.00 97.81 92 LEU A O 1
ATOM 702 N N . THR A 1 93 ? -4.856 -2.854 10.888 1.00 98.00 93 THR A N 1
ATOM 703 C CA . THR A 1 93 ? -6.249 -3.314 10.885 1.00 98.00 93 THR A CA 1
ATOM 704 C C . THR A 1 93 ? -6.543 -4.186 12.102 1.00 98.00 93 THR A C 1
ATOM 706 O O . THR A 1 93 ? -7.523 -3.950 12.801 1.00 98.00 93 THR A O 1
ATOM 709 N N . GLU A 1 94 ? -5.675 -5.151 12.401 1.00 98.06 94 GLU A N 1
ATOM 710 C CA . GLU A 1 94 ? -5.788 -6.024 13.567 1.00 98.06 94 GLU A CA 1
ATOM 711 C C . GLU A 1 94 ? -5.751 -5.217 14.866 1.00 98.06 94 GLU A C 1
ATOM 713 O O . GLU A 1 94 ? -6.646 -5.360 15.698 1.00 98.06 94 GLU A O 1
ATOM 718 N N . LYS A 1 95 ? -4.781 -4.306 15.008 1.00 97.88 95 LYS A N 1
ATOM 719 C CA . LYS A 1 95 ? -4.689 -3.413 16.168 1.00 97.88 95 LYS A CA 1
ATOM 720 C C . LYS A 1 95 ? -5.983 -2.614 16.375 1.00 97.88 95 LYS A C 1
ATOM 722 O O . LYS A 1 95 ? -6.514 -2.600 17.482 1.00 97.88 95 LYS A O 1
ATOM 727 N N . LEU A 1 96 ? -6.506 -1.980 15.324 1.00 97.88 96 LEU A N 1
ATOM 728 C CA . LEU A 1 96 ? -7.728 -1.170 15.394 1.00 97.88 96 LEU A CA 1
ATOM 729 C C . LEU A 1 96 ? -8.967 -2.017 15.717 1.00 97.88 96 LEU A C 1
ATOM 731 O O . LEU A 1 96 ? -9.853 -1.565 16.438 1.00 97.88 96 LEU A O 1
ATOM 735 N N . ILE A 1 97 ? -9.034 -3.256 15.225 1.00 97.62 97 ILE A N 1
ATOM 736 C CA . ILE A 1 97 ? -10.100 -4.193 15.599 1.00 97.62 97 ILE A CA 1
ATOM 737 C C . ILE A 1 97 ? -10.028 -4.506 17.095 1.00 97.62 97 ILE A C 1
ATOM 739 O O . ILE A 1 97 ? -11.050 -4.418 17.771 1.00 97.62 97 ILE A O 1
ATOM 743 N N . GLN A 1 98 ? -8.843 -4.813 17.631 1.00 97.00 98 GLN A N 1
ATOM 744 C CA . GLN A 1 98 ? -8.688 -5.074 19.066 1.00 97.00 98 GLN A CA 1
ATOM 745 C C . GLN A 1 98 ? -9.070 -3.850 19.906 1.00 97.00 98 GLN A C 1
ATOM 747 O O . GLN A 1 98 ? -9.829 -3.972 20.864 1.00 97.00 98 GLN A O 1
ATOM 752 N N . GLU A 1 99 ? -8.641 -2.652 19.507 1.00 96.00 99 GLU A N 1
ATOM 753 C CA . GLU A 1 99 ? -9.040 -1.400 20.160 1.00 96.00 99 GLU A CA 1
ATOM 754 C C . GLU A 1 99 ? -10.555 -1.155 20.112 1.00 96.00 99 GLU A C 1
ATOM 756 O O . GLU A 1 99 ? -11.126 -0.636 21.068 1.00 96.00 99 GLU A O 1
ATOM 761 N N . ALA A 1 100 ? -11.239 -1.525 19.028 1.00 95.81 100 ALA A N 1
ATOM 762 C CA . ALA A 1 100 ? -12.692 -1.386 18.923 1.00 95.81 100 ALA A CA 1
ATOM 763 C C . ALA A 1 100 ? -13.463 -2.397 19.796 1.00 95.81 100 ALA A C 1
ATOM 765 O O . ALA A 1 100 ? -14.644 -2.182 20.091 1.00 95.81 100 ALA A O 1
ATOM 766 N N . LEU A 1 101 ? -12.812 -3.498 20.187 1.00 95.06 101 LEU A N 1
ATOM 767 C CA . LEU A 1 101 ? -13.373 -4.553 21.031 1.00 95.06 101 LEU A CA 1
ATOM 768 C C . LEU A 1 101 ? -13.124 -4.332 22.526 1.00 95.06 101 LEU A C 1
ATOM 770 O O . LEU A 1 101 ? -13.861 -4.900 23.328 1.00 95.06 101 LEU A O 1
ATOM 774 N N . THR A 1 102 ? -12.136 -3.520 22.916 1.00 88.19 102 THR A N 1
ATOM 775 C CA . THR A 1 102 ? -11.913 -3.211 24.334 1.00 88.19 102 THR A CA 1
ATOM 776 C C . THR A 1 102 ? -13.069 -2.385 24.900 1.00 88.19 102 THR A C 1
ATOM 778 O O . THR A 1 102 ? -13.419 -1.320 24.375 1.00 88.19 102 THR A O 1
ATOM 781 N N . GLU A 1 103 ? -13.666 -2.886 25.980 1.00 72.75 103 GLU A N 1
ATOM 782 C CA . GLU A 1 103 ? -14.603 -2.134 26.813 1.00 72.75 103 GLU A CA 1
ATOM 783 C C . GLU A 1 103 ? -13.804 -1.098 27.623 1.00 72.75 103 GLU A C 1
ATOM 785 O O . GLU A 1 103 ? -12.685 -1.374 28.057 1.00 72.75 103 GLU A O 1
ATOM 790 N N . GLU A 1 104 ? -14.323 0.122 27.770 1.00 62.88 104 GLU A N 1
ATOM 791 C CA . GLU A 1 104 ? -13.730 1.093 28.696 1.00 62.88 104 GLU A CA 1
ATOM 792 C C . GLU A 1 104 ? -14.016 0.609 30.126 1.00 62.88 104 GLU A C 1
ATOM 794 O O . GLU A 1 104 ? -15.173 0.566 30.544 1.00 62.88 104 GLU A O 1
ATOM 799 N N . GLU A 1 105 ? -12.980 0.195 30.862 1.00 51.72 105 GLU A N 1
ATOM 800 C CA . GLU A 1 105 ? -13.078 -0.007 32.311 1.00 51.72 105 GLU A CA 1
ATOM 801 C C . GLU A 1 105 ? -13.212 1.376 32.974 1.00 51.72 105 GLU A C 1
ATOM 803 O O . GLU A 1 105 ? -12.308 2.208 32.862 1.00 51.72 105 GLU A O 1
ATOM 808 N N . PHE A 1 106 ? -14.362 1.629 33.608 1.00 44.44 106 PHE A N 1
ATOM 809 C CA . PHE A 1 106 ? -14.647 2.833 34.400 1.00 44.44 106 PHE A CA 1
ATOM 810 C C . PHE A 1 106 ? -14.256 2.653 35.868 1.00 44.44 106 PHE A C 1
ATOM 812 O O . PHE A 1 106 ? -14.520 1.558 36.418 1.00 44.44 106 PHE A O 1
#

Organism: Dendrobium nobile (NCBI:txid94219)